Protein AF-A0A1B6CDA7-F1 (afdb_monomer)

Foldseek 3Di:
DVLCPDPQWDDWDDPDPPDIDTDGDDPDDDPPDPVVVVVVVLVVQVVLVVCCVVVPVCVLAVPKDFPDDDSNDTDIDGDDPDVLVVCVVVVVQADLCLADPPDPSHDRPCPPPPSHHYDPVNPWDWPDKFDDDVQFIWTQTPVRDIDTTDPPDDPVCCVPPNDNVNRD

pLDDT: mean 92.3, std 3.85, range [68.0, 97.12]

InterPro domains:
  IPR023211 DNA polymerase, palm domain superfamily [G3DSA:3.90.1600.10] (4-165)
  IPR043502 DNA/RNA polymerase superfamily [SSF56672] (16-164)

Organism: NCBI:txid38151

Structure (mmCIF, N/CA/C/O backbone):
data_AF-A0A1B6CDA7-F1
#
_entry.id   AF-A0A1B6CDA7-F1
#
loop_
_atom_site.group_PDB
_atom_site.id
_atom_site.type_symbol
_atom_site.label_atom_id
_atom_site.label_alt_id
_atom_site.label_comp_id
_atom_site.label_asym_id
_atom_site.label_entity_id
_atom_site.label_seq_id
_atom_site.pdbx_PDB_ins_code
_atom_site.Cartn_x
_atom_site.Cartn_y
_atom_site.Cartn_z
_atom_site.occupancy
_atom_site.B_iso_or_equiv
_atom_site.auth_seq_id
_atom_site.auth_comp_id
_atom_site.auth_asym_id
_atom_site.auth_atom_id
_atom_site.pdbx_PDB_model_num
ATOM 1 N N . LEU A 1 1 ? 29.237 6.395 -37.709 1.00 68.00 1 LEU A N 1
ATOM 2 C CA . LEU A 1 1 ? 28.350 5.765 -36.695 1.00 68.00 1 LEU A CA 1
ATOM 3 C C . LEU A 1 1 ? 29.000 4.498 -36.120 1.00 68.00 1 LEU A C 1
ATOM 5 O O . LEU A 1 1 ? 28.801 3.415 -36.647 1.00 68.00 1 LEU A O 1
ATOM 9 N N . LYS A 1 2 ? 29.792 4.617 -35.042 1.00 79.44 2 LYS A N 1
ATOM 10 C CA . LYS A 1 2 ? 30.571 3.495 -34.460 1.00 79.44 2 LYS A CA 1
ATOM 11 C C . LYS A 1 2 ? 29.703 2.348 -33.914 1.00 79.44 2 LYS A C 1
ATOM 13 O O . LYS A 1 2 ? 30.143 1.208 -33.894 1.00 79.44 2 LYS A O 1
ATOM 18 N N . LEU A 1 3 ? 28.479 2.650 -33.470 1.00 84.56 3 LEU A N 1
ATOM 19 C CA . LEU A 1 3 ? 27.566 1.669 -32.869 1.00 84.56 3 LEU A CA 1
ATOM 20 C C . LEU A 1 3 ? 26.780 0.842 -33.897 1.00 84.56 3 LEU A C 1
ATOM 22 O O . LEU A 1 3 ? 26.412 -0.281 -33.587 1.00 84.56 3 LEU A O 1
ATOM 26 N N . VAL A 1 4 ? 26.563 1.367 -35.109 1.00 85.44 4 VAL A N 1
ATOM 27 C CA . VAL A 1 4 ? 25.858 0.650 -36.193 1.00 85.44 4 VAL A CA 1
ATOM 28 C C . VAL A 1 4 ? 26.738 -0.440 -36.805 1.00 85.44 4 VAL A C 1
ATOM 30 O O . VAL A 1 4 ? 26.236 -1.455 -37.262 1.00 85.44 4 VAL A O 1
ATOM 33 N N . ASN A 1 5 ? 28.058 -0.265 -36.747 1.00 87.31 5 ASN A N 1
ATOM 34 C CA . ASN A 1 5 ? 29.019 -1.236 -37.271 1.00 87.31 5 ASN A CA 1
ATOM 35 C C . ASN A 1 5 ? 29.298 -2.402 -36.307 1.00 87.31 5 ASN A C 1
ATOM 37 O O . ASN A 1 5 ? 30.148 -3.240 -36.598 1.00 87.31 5 ASN A O 1
ATOM 41 N N . LYS A 1 6 ? 28.652 -2.449 -35.135 1.00 89.38 6 LYS A N 1
ATOM 42 C CA . LYS A 1 6 ? 28.827 -3.569 -34.207 1.00 89.38 6 LYS A CA 1
ATOM 43 C C . LYS A 1 6 ? 28.006 -4.771 -34.669 1.00 89.38 6 LYS A C 1
ATOM 45 O O . LYS A 1 6 ? 26.868 -4.614 -35.092 1.00 89.38 6 LYS A O 1
ATOM 50 N N . CYS A 1 7 ? 28.555 -5.974 -34.508 1.00 88.69 7 CYS A N 1
ATOM 51 C CA . CYS A 1 7 ? 27.887 -7.222 -34.897 1.00 88.69 7 CYS A CA 1
ATOM 52 C C . CYS A 1 7 ? 26.577 -7.460 -34.122 1.00 88.69 7 CYS A C 1
ATOM 54 O O . CYS A 1 7 ? 25.652 -8.088 -34.622 1.00 88.69 7 CYS A O 1
ATOM 56 N N . ASN A 1 8 ? 26.464 -6.891 -32.920 1.00 93.00 8 ASN A N 1
ATOM 57 C CA . ASN A 1 8 ? 25.260 -6.961 -32.107 1.00 93.00 8 ASN A CA 1
ATOM 58 C C . ASN A 1 8 ? 24.227 -5.862 -32.407 1.00 93.00 8 ASN A C 1
ATOM 60 O O . ASN A 1 8 ? 23.239 -5.764 -31.675 1.00 93.00 8 ASN A O 1
ATOM 64 N N . PHE A 1 9 ? 24.428 -5.036 -33.437 1.00 93.12 9 PHE A N 1
ATOM 65 C CA . PHE A 1 9 ? 23.452 -4.035 -33.857 1.00 93.12 9 PHE A CA 1
ATOM 66 C C . PHE A 1 9 ? 22.150 -4.694 -34.316 1.00 93.12 9 PHE A C 1
ATOM 68 O O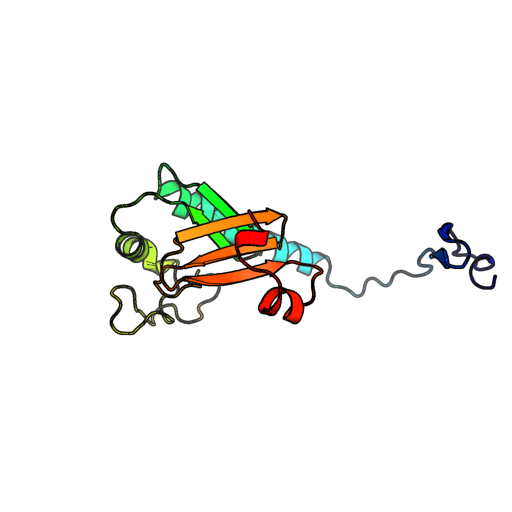 . PHE A 1 9 ? 22.158 -5.594 -35.150 1.00 93.12 9 PHE A O 1
ATOM 75 N N . LYS A 1 10 ? 21.024 -4.232 -33.763 1.00 92.19 10 LYS A N 1
ATOM 76 C CA . LYS A 1 10 ? 19.687 -4.702 -34.136 1.00 92.19 10 LYS A CA 1
ATOM 77 C C . LYS A 1 10 ? 18.937 -3.669 -34.955 1.00 92.19 10 LYS A C 1
ATOM 79 O O . LYS A 1 10 ? 18.462 -3.970 -36.042 1.00 92.19 10 LYS A O 1
ATOM 84 N N . ASN A 1 11 ? 18.796 -2.463 -34.413 1.00 92.38 11 ASN A N 1
ATOM 85 C CA . ASN A 1 11 ? 17.981 -1.430 -35.035 1.00 92.38 11 ASN A CA 1
ATOM 86 C C . ASN A 1 11 ? 18.415 -0.025 -34.599 1.00 92.38 11 ASN A C 1
ATOM 88 O O . ASN A 1 11 ? 19.124 0.149 -33.606 1.00 92.38 11 ASN A O 1
ATOM 92 N N . ARG A 1 12 ? 17.966 0.996 -35.331 1.00 91.69 12 ARG A N 1
ATOM 93 C CA . ARG A 1 12 ? 18.028 2.398 -34.912 1.00 91.69 12 ARG A CA 1
ATOM 94 C C . ARG A 1 12 ? 16.639 3.024 -34.969 1.00 91.69 12 ARG A C 1
ATOM 96 O O . ARG A 1 12 ? 15.904 2.816 -35.927 1.00 91.69 12 ARG A O 1
ATOM 103 N N . ILE A 1 13 ? 16.317 3.830 -33.968 1.00 93.31 13 ILE A N 1
ATOM 104 C CA . ILE A 1 13 ? 15.072 4.593 -33.887 1.00 93.31 13 ILE A CA 1
ATOM 105 C C . ILE A 1 13 ? 15.456 6.069 -33.880 1.00 93.31 13 ILE A C 1
ATOM 107 O O . ILE A 1 13 ? 16.179 6.520 -32.991 1.00 93.31 13 ILE A O 1
ATOM 111 N N . ILE A 1 14 ? 15.010 6.815 -34.887 1.00 92.44 14 ILE A N 1
ATOM 112 C CA . ILE A 1 14 ? 15.243 8.261 -34.973 1.00 92.44 14 ILE A CA 1
ATOM 113 C C . ILE A 1 14 ? 14.171 8.940 -34.121 1.00 92.44 14 ILE A C 1
ATOM 115 O O . ILE A 1 14 ? 12.985 8.758 -34.385 1.00 92.44 14 ILE A O 1
ATOM 119 N N . ILE A 1 15 ? 14.587 9.671 -33.087 1.00 94.25 15 ILE A N 1
ATOM 120 C CA . ILE A 1 15 ? 13.675 10.370 -32.171 1.00 94.25 15 ILE A CA 1
ATOM 121 C C . ILE A 1 15 ? 13.477 11.809 -32.654 1.00 94.25 15 ILE A C 1
ATOM 123 O O . ILE A 1 15 ? 12.346 12.274 -32.749 1.00 94.25 15 ILE A O 1
ATOM 127 N N . ASP A 1 16 ? 14.565 12.492 -33.017 1.00 94.25 16 ASP A N 1
ATOM 128 C CA . ASP A 1 16 ? 14.530 13.806 -33.659 1.00 94.25 16 ASP A CA 1
ATOM 129 C C . ASP A 1 16 ? 15.740 13.998 -34.602 1.00 94.25 16 ASP A C 1
ATOM 131 O O . ASP A 1 16 ? 16.500 13.063 -34.861 1.00 94.25 16 ASP A O 1
ATOM 135 N N . LYS A 1 17 ? 15.918 15.212 -35.147 1.00 90.94 17 LYS A N 1
ATOM 136 C CA . LYS A 1 17 ? 17.013 15.538 -36.084 1.00 90.94 17 LYS A CA 1
ATOM 137 C C . LYS A 1 17 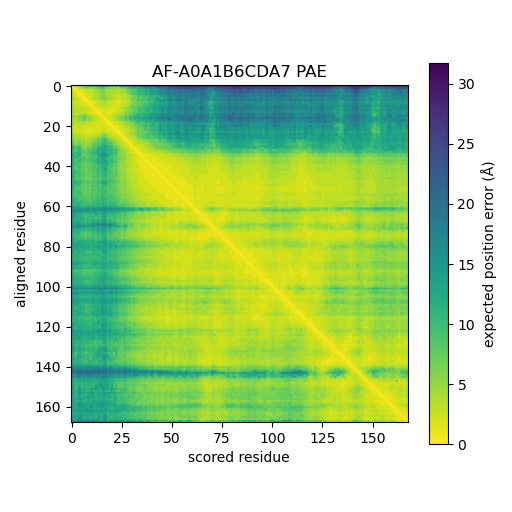? 18.417 15.331 -35.495 1.00 90.94 17 LYS A C 1
ATOM 139 O O . LYS A 1 17 ? 19.348 15.068 -36.249 1.00 90.94 17 LYS A O 1
ATOM 144 N N . ASN A 1 18 ? 18.561 15.448 -34.179 1.00 93.06 18 ASN A N 1
ATOM 145 C CA . ASN A 1 18 ? 19.823 15.399 -33.444 1.00 93.06 18 ASN A CA 1
ATOM 146 C C . ASN A 1 18 ? 19.916 14.198 -32.481 1.00 93.06 18 ASN A C 1
ATOM 148 O O . ASN A 1 18 ? 20.953 14.007 -31.846 1.00 93.06 18 ASN A O 1
ATOM 152 N N . LEU A 1 19 ? 18.867 13.377 -32.374 1.00 92.56 19 LEU A N 1
ATOM 153 C CA . LEU A 1 19 ? 18.763 12.283 -31.417 1.00 92.56 19 LEU A CA 1
ATOM 154 C C . LEU A 1 19 ? 18.323 10.984 -32.094 1.00 92.56 19 LEU A C 1
ATOM 156 O O . LEU A 1 19 ? 17.217 10.853 -32.621 1.00 92.56 19 LEU A O 1
ATOM 160 N N . ILE A 1 20 ? 19.191 9.978 -32.007 1.00 90.94 20 ILE A N 1
ATOM 161 C CA . ILE A 1 20 ? 18.951 8.634 -32.530 1.00 90.94 20 ILE A CA 1
ATOM 162 C C . ILE A 1 20 ? 19.229 7.628 -31.414 1.00 90.94 20 ILE A C 1
ATOM 164 O O . ILE A 1 20 ? 20.315 7.614 -30.835 1.00 90.94 20 ILE A O 1
ATOM 168 N N . SER A 1 21 ? 18.257 6.765 -31.135 1.00 92.50 21 SER A N 1
ATOM 169 C CA . SER A 1 21 ? 18.421 5.603 -30.265 1.00 92.50 21 SER A CA 1
ATOM 170 C C . SER A 1 21 ? 18.937 4.415 -31.075 1.00 92.50 21 SER A C 1
ATOM 172 O O . SER A 1 21 ? 18.489 4.174 -32.197 1.00 92.50 21 SER A O 1
ATOM 174 N N . VAL A 1 22 ? 19.888 3.666 -30.521 1.00 93.44 22 VAL A N 1
ATOM 175 C CA . VAL A 1 22 ? 20.477 2.481 -31.156 1.00 93.44 22 VAL A CA 1
ATOM 176 C C . VAL A 1 22 ? 20.209 1.268 -30.276 1.00 93.44 22 VAL A C 1
ATOM 178 O O . VAL A 1 22 ? 20.646 1.220 -29.127 1.00 93.44 22 VAL A O 1
ATOM 181 N N . GLU A 1 23 ? 19.515 0.278 -30.827 1.00 93.31 23 GLU A N 1
ATOM 182 C CA . GLU A 1 23 ? 19.251 -0.994 -30.168 1.00 93.31 23 GLU A CA 1
ATOM 183 C C . GLU A 1 23 ? 20.386 -1.979 -30.467 1.00 93.31 23 GLU A C 1
ATOM 185 O O . GLU A 1 23 ? 20.676 -2.295 -31.625 1.00 93.31 23 GLU A O 1
ATOM 190 N N . LEU A 1 24 ? 21.018 -2.486 -29.407 1.00 93.56 24 LEU A N 1
ATOM 191 C CA . LEU A 1 24 ? 22.055 -3.512 -29.470 1.00 93.56 24 LEU A CA 1
ATOM 192 C C . LEU A 1 24 ? 21.593 -4.767 -28.718 1.00 93.56 24 LEU A C 1
ATOM 194 O O . LEU A 1 24 ? 21.011 -4.685 -27.636 1.00 93.56 24 LEU A O 1
ATOM 198 N N . SER A 1 25 ? 21.893 -5.942 -29.263 1.00 91.56 25 SER A N 1
ATOM 199 C CA . SER A 1 25 ? 21.695 -7.224 -28.589 1.00 91.56 25 SER A CA 1
ATOM 200 C C . SER A 1 25 ? 22.794 -7.492 -27.555 1.00 91.56 25 SER A C 1
ATOM 202 O O . SER A 1 25 ? 23.934 -7.040 -27.683 1.00 91.56 25 SER A O 1
ATOM 204 N N . LYS A 1 26 ? 22.458 -8.223 -26.488 1.00 89.06 26 LYS A N 1
ATOM 205 C CA . LYS A 1 26 ? 23.467 -8.694 -25.534 1.00 89.06 26 LYS A CA 1
ATOM 206 C C . LYS A 1 26 ? 24.209 -9.877 -26.144 1.00 89.06 26 LYS A C 1
ATOM 208 O O . LYS A 1 26 ? 23.600 -10.910 -26.383 1.00 89.06 26 LYS A O 1
ATOM 213 N N . GLU A 1 27 ? 25.515 -9.733 -26.339 1.00 88.25 27 GLU A N 1
ATOM 214 C CA . GLU A 1 27 ? 26.371 -10.796 -26.892 1.00 88.25 27 GLU A CA 1
ATOM 215 C C . GLU A 1 27 ? 26.621 -11.931 -25.893 1.00 88.25 27 GLU A C 1
ATOM 217 O O . GLU A 1 27 ? 26.815 -13.079 -26.277 1.00 88.25 27 GLU A O 1
ATOM 222 N N . LYS A 1 28 ? 26.617 -11.617 -24.593 1.00 89.12 28 LYS A N 1
ATOM 223 C CA . LYS A 1 28 ? 26.803 -12.584 -23.509 1.00 89.12 28 LYS A CA 1
ATOM 224 C C . LYS A 1 28 ? 25.772 -12.328 -22.420 1.00 89.12 28 LYS A C 1
ATOM 226 O O . LYS A 1 28 ? 25.585 -11.191 -21.981 1.00 89.12 28 LYS A O 1
ATOM 231 N N . VAL A 1 29 ? 25.120 -13.391 -21.966 1.00 86.75 29 VAL A N 1
ATOM 232 C CA . VAL A 1 29 ? 24.217 -13.369 -20.813 1.00 86.75 29 VAL A CA 1
ATOM 233 C C . VAL A 1 29 ? 24.835 -14.244 -19.736 1.00 86.75 29 VAL A C 1
ATOM 235 O O . VAL A 1 29 ? 25.038 -15.435 -19.939 1.00 86.75 29 VAL A O 1
ATOM 238 N N . VAL A 1 30 ? 25.160 -13.640 -18.596 1.00 90.12 30 VAL A N 1
ATOM 239 C CA . VAL A 1 30 ? 25.699 -14.359 -17.440 1.00 90.12 30 VAL A CA 1
ATOM 240 C C . VAL A 1 30 ? 24.547 -14.658 -16.485 1.00 90.12 30 VAL A C 1
ATOM 242 O O . VAL A 1 30 ? 23.883 -13.739 -16.003 1.00 90.12 30 VAL A O 1
ATOM 245 N N . PHE A 1 31 ? 24.310 -15.939 -16.208 1.00 85.62 31 PHE A N 1
ATOM 246 C CA . PHE A 1 31 ? 23.283 -16.407 -15.273 1.00 85.62 31 PHE A CA 1
ATOM 247 C C . PHE A 1 31 ? 23.811 -16.416 -13.831 1.00 85.62 31 PHE A C 1
ATOM 249 O O . PHE A 1 31 ? 23.914 -17.453 -13.192 1.00 85.62 31 PHE A O 1
ATOM 256 N N . ASN A 1 32 ? 24.166 -15.240 -13.314 1.00 91.94 32 ASN A N 1
ATOM 257 C CA . ASN A 1 32 ? 24.671 -15.052 -11.946 1.00 91.94 32 ASN A CA 1
ATOM 258 C C . ASN A 1 32 ? 23.648 -14.390 -11.010 1.00 91.94 32 ASN A C 1
ATOM 260 O O . ASN A 1 32 ? 24.011 -13.844 -9.970 1.00 91.94 32 ASN A O 1
ATOM 264 N N . LYS A 1 33 ? 22.369 -14.388 -11.399 1.00 91.25 33 LYS A N 1
ATOM 265 C CA . LYS A 1 33 ? 21.281 -13.800 -10.615 1.00 91.25 33 LYS A CA 1
ATOM 266 C C . LYS A 1 33 ? 20.352 -14.901 -10.111 1.00 91.25 33 LYS A C 1
ATOM 268 O O . LYS A 1 33 ? 20.006 -15.784 -10.897 1.00 91.25 33 LYS A O 1
ATOM 273 N N . PRO A 1 34 ? 19.885 -14.837 -8.854 1.00 93.62 34 PRO A N 1
ATOM 274 C CA . PRO A 1 34 ? 18.993 -15.841 -8.282 1.00 93.62 34 PRO A CA 1
ATOM 275 C C . PRO A 1 34 ? 17.542 -15.623 -8.754 1.00 93.62 34 PRO A C 1
ATOM 277 O O . PRO A 1 34 ? 16.659 -15.297 -7.966 1.00 93.62 34 PRO A O 1
ATOM 280 N N . ILE A 1 35 ? 17.293 -15.767 -10.060 1.00 93.88 35 ILE A N 1
ATOM 281 C CA . ILE A 1 35 ? 15.996 -15.461 -10.693 1.00 93.88 35 ILE A CA 1
ATOM 282 C C . ILE A 1 35 ? 14.868 -16.293 -10.072 1.00 93.88 35 ILE A C 1
ATOM 284 O O . ILE A 1 35 ? 13.832 -15.741 -9.716 1.00 93.88 35 ILE A O 1
ATOM 288 N N . TYR A 1 36 ? 15.094 -17.595 -9.880 1.00 94.19 36 TYR A N 1
ATOM 289 C CA . TYR A 1 36 ? 14.106 -18.501 -9.291 1.00 94.19 36 TYR A CA 1
ATOM 290 C C . TYR A 1 36 ? 13.759 -18.135 -7.849 1.00 94.19 36 TYR A C 1
ATOM 292 O O . TYR A 1 36 ? 12.593 -18.144 -7.479 1.00 94.19 36 TYR A O 1
ATOM 300 N N . VAL A 1 37 ? 14.754 -17.734 -7.054 1.00 96.62 37 VAL A N 1
ATOM 301 C CA . VAL A 1 37 ? 14.518 -17.275 -5.679 1.00 96.62 37 VAL A CA 1
ATOM 302 C C . VAL A 1 37 ? 13.668 -16.006 -5.690 1.00 96.62 37 VAL A C 1
ATOM 304 O O . VAL A 1 37 ? 12.692 -15.920 -4.953 1.00 96.62 37 VAL A O 1
ATOM 307 N N . GLY A 1 38 ? 13.990 -15.043 -6.562 1.00 95.94 38 GLY A N 1
ATOM 308 C CA . GLY A 1 38 ? 13.206 -13.815 -6.704 1.00 95.94 38 GLY A CA 1
ATOM 309 C C . GLY A 1 38 ? 11.756 -14.075 -7.121 1.00 95.94 38 GLY A C 1
ATOM 310 O O . GLY A 1 38 ? 10.846 -13.440 -6.591 1.00 95.94 38 GLY A O 1
ATOM 311 N N . PHE A 1 39 ? 11.537 -15.034 -8.023 1.00 95.81 39 PHE A N 1
ATOM 312 C CA . PHE A 1 39 ? 10.202 -15.478 -8.421 1.00 95.81 39 PHE A CA 1
ATOM 313 C C . PHE A 1 39 ? 9.428 -16.083 -7.242 1.00 95.81 39 PHE A C 1
ATOM 315 O O . PHE A 1 39 ? 8.332 -15.618 -6.937 1.00 95.81 39 PHE A O 1
ATOM 322 N N . SER A 1 40 ? 10.023 -17.041 -6.524 1.00 97.12 40 SER A N 1
ATOM 323 C CA . SER A 1 40 ? 9.373 -17.686 -5.378 1.00 97.12 40 SER A CA 1
ATOM 324 C C . SER A 1 40 ? 9.022 -16.690 -4.271 1.00 97.12 40 SER A C 1
ATOM 326 O O . SER A 1 40 ? 7.930 -16.751 -3.715 1.00 97.12 40 SER A O 1
ATOM 328 N N . VAL A 1 41 ? 9.915 -15.741 -3.966 1.00 96.19 41 VAL A N 1
ATOM 329 C CA . VAL A 1 41 ? 9.648 -14.688 -2.970 1.00 96.19 41 VAL A CA 1
ATOM 330 C C . VAL A 1 41 ? 8.462 -13.825 -3.398 1.00 96.19 41 VAL A C 1
ATOM 332 O O . VAL A 1 41 ? 7.574 -13.573 -2.589 1.00 96.19 41 VAL A O 1
ATOM 335 N N . LEU A 1 42 ? 8.413 -13.408 -4.667 1.00 95.50 42 LEU A N 1
ATOM 336 C CA . LEU A 1 42 ? 7.313 -12.596 -5.189 1.00 95.50 42 LEU A CA 1
ATOM 337 C C . LEU A 1 42 ? 5.965 -13.324 -5.090 1.00 95.50 42 LEU A C 1
ATOM 339 O O . LEU A 1 42 ? 4.971 -12.715 -4.689 1.00 95.50 42 LEU A O 1
ATOM 343 N N . ASP A 1 43 ? 5.924 -14.607 -5.442 1.00 96.75 43 ASP A N 1
ATOM 344 C CA . ASP A 1 43 ? 4.695 -15.400 -5.382 1.00 96.75 43 ASP A CA 1
ATOM 345 C C . ASP A 1 43 ? 4.234 -15.643 -3.941 1.00 96.75 43 ASP A C 1
ATOM 347 O O . ASP A 1 43 ? 3.040 -15.520 -3.650 1.00 96.75 43 ASP A O 1
ATOM 351 N N . LEU A 1 44 ? 5.161 -15.876 -3.008 1.00 96.19 44 LEU A N 1
ATOM 352 C CA . LEU A 1 44 ? 4.845 -15.953 -1.578 1.00 96.19 44 LEU A CA 1
ATOM 353 C C . LEU A 1 44 ? 4.287 -14.624 -1.051 1.00 96.19 44 LEU A C 1
ATOM 355 O O . LEU A 1 44 ? 3.275 -14.621 -0.347 1.00 96.19 44 LEU A O 1
ATOM 359 N N . SER A 1 45 ? 4.889 -13.489 -1.425 1.00 95.25 45 SER A N 1
ATOM 360 C CA . SER A 1 45 ? 4.396 -12.163 -1.034 1.00 95.25 45 SER A CA 1
ATOM 361 C C . SER A 1 45 ? 2.978 -11.901 -1.549 1.00 95.25 45 SER A C 1
ATOM 363 O O . SER A 1 45 ? 2.122 -11.474 -0.777 1.00 95.25 45 SER A O 1
ATOM 365 N N . LYS A 1 46 ? 2.685 -12.216 -2.819 1.00 95.50 46 LYS A N 1
ATOM 366 C CA . LYS A 1 46 ? 1.324 -12.089 -3.375 1.00 95.50 46 LYS A CA 1
ATOM 367 C C . LYS A 1 46 ? 0.332 -12.998 -2.664 1.00 95.50 46 LYS A C 1
ATOM 369 O O . LYS A 1 46 ? -0.756 -12.553 -2.316 1.00 95.50 46 LYS A O 1
ATOM 374 N N . THR A 1 47 ? 0.718 -14.250 -2.423 1.00 96.50 47 THR A N 1
ATOM 375 C CA . THR A 1 47 ? -0.126 -15.226 -1.725 1.00 96.50 47 THR A CA 1
ATOM 376 C C . THR A 1 47 ? -0.510 -14.710 -0.343 1.00 96.50 47 THR A C 1
ATOM 378 O O . THR A 1 47 ? -1.679 -14.770 0.018 1.00 96.50 47 THR A O 1
ATOM 381 N N . LYS A 1 48 ? 0.434 -14.111 0.395 1.00 95.56 48 LYS A N 1
ATOM 382 C CA . LYS A 1 48 ? 0.157 -13.510 1.707 1.00 95.56 48 LYS A CA 1
ATOM 383 C C . LYS A 1 48 ? -0.846 -12.353 1.632 1.00 95.56 48 LYS A C 1
ATOM 385 O O . LYS A 1 48 ? -1.736 -12.265 2.474 1.00 95.56 48 LYS A O 1
ATOM 390 N N . MET A 1 49 ? -0.721 -11.490 0.624 1.00 96.69 49 MET A N 1
ATOM 391 C CA . MET A 1 49 ? -1.653 -10.379 0.396 1.00 96.69 49 MET A CA 1
ATOM 392 C C . MET A 1 49 ? -3.056 -10.877 0.028 1.00 96.69 49 MET A C 1
ATOM 394 O O . MET A 1 49 ? -4.051 -10.375 0.550 1.00 96.69 49 MET A O 1
ATOM 398 N N . TYR A 1 50 ? -3.144 -11.885 -0.844 1.00 95.88 50 TYR A N 1
ATOM 399 C CA . TYR A 1 50 ? -4.415 -12.483 -1.252 1.00 95.88 50 TYR A CA 1
ATOM 400 C C . TYR A 1 50 ? -5.093 -13.242 -0.120 1.00 95.88 50 TYR A C 1
ATOM 402 O O . TYR A 1 50 ? -6.300 -13.101 0.048 1.00 95.88 50 TYR A O 1
ATOM 410 N N . ASP A 1 51 ? -4.337 -13.994 0.674 1.00 96.69 51 ASP A N 1
ATOM 411 C CA . ASP A 1 51 ? -4.851 -14.676 1.857 1.00 96.69 51 ASP A CA 1
ATOM 412 C C . ASP A 1 51 ? -5.505 -13.674 2.818 1.00 96.69 51 ASP A C 1
ATOM 414 O O . ASP A 1 51 ? -6.669 -13.829 3.184 1.00 96.69 51 ASP A O 1
ATOM 418 N N . PHE A 1 52 ? -4.822 -12.566 3.115 1.00 96.50 52 PHE A N 1
ATOM 419 C CA . PHE A 1 52 ? -5.391 -11.518 3.958 1.00 96.50 52 PHE A CA 1
ATOM 420 C C . PHE A 1 52 ? -6.660 -10.893 3.370 1.00 96.50 52 PHE A C 1
ATOM 422 O O . PHE A 1 52 ? -7.666 -10.729 4.066 1.00 96.50 52 PHE A O 1
ATOM 429 N N . HIS A 1 53 ? -6.656 -10.588 2.074 1.00 96.31 53 HIS A N 1
ATOM 430 C CA . HIS A 1 53 ? -7.830 -10.023 1.422 1.00 96.31 53 HIS A CA 1
ATOM 431 C C . HIS A 1 53 ? -9.022 -10.993 1.427 1.00 96.31 53 HIS A C 1
ATOM 433 O O . HIS A 1 53 ? -10.098 -10.650 1.915 1.00 96.31 53 HIS A O 1
ATOM 439 N N . TYR A 1 54 ? -8.848 -12.200 0.889 1.00 96.00 54 TYR A N 1
ATOM 440 C CA . TYR A 1 54 ? -9.950 -13.126 0.631 1.00 96.00 54 TYR A CA 1
ATOM 441 C C . TYR A 1 54 ? -10.388 -13.903 1.872 1.00 96.00 54 TYR A C 1
ATOM 443 O O . TYR A 1 54 ? -11.586 -14.121 2.055 1.00 96.00 54 TYR A O 1
ATOM 451 N N . ASN A 1 55 ? -9.453 -14.316 2.731 1.00 96.44 55 ASN A N 1
ATOM 452 C CA . ASN A 1 55 ? -9.774 -15.168 3.874 1.00 96.44 55 ASN A CA 1
ATOM 453 C C . ASN A 1 55 ? -10.099 -14.401 5.152 1.00 96.44 55 ASN A C 1
ATOM 455 O O . ASN A 1 55 ? -10.764 -14.984 6.006 1.00 96.44 55 ASN A O 1
ATOM 459 N N . ILE A 1 56 ? -9.686 -13.136 5.268 1.00 95.50 56 ILE A N 1
ATOM 460 C CA . ILE A 1 56 ? -9.905 -12.319 6.469 1.00 95.50 56 ILE A CA 1
ATOM 461 C C . ILE A 1 56 ? -10.851 -11.161 6.137 1.00 95.50 56 ILE A C 1
ATOM 463 O O . ILE A 1 56 ? -12.017 -11.175 6.537 1.00 95.50 56 ILE A O 1
ATOM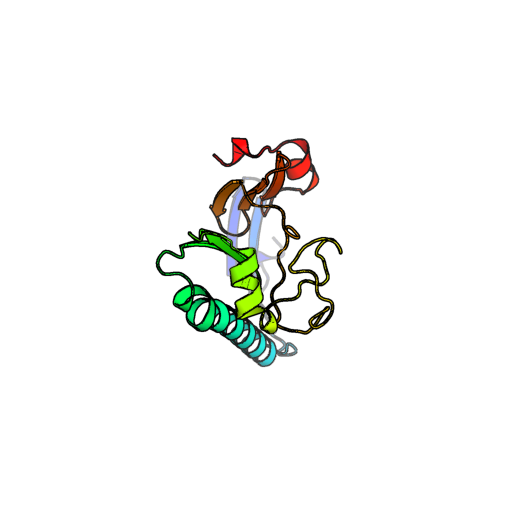 467 N N . MET A 1 57 ? -10.404 -10.196 5.327 1.00 96.12 57 MET A N 1
ATOM 468 C CA . MET A 1 57 ? -11.154 -8.952 5.097 1.00 96.12 57 MET A CA 1
ATOM 469 C C . MET A 1 57 ? -12.488 -9.180 4.368 1.00 96.12 57 MET A C 1
ATOM 471 O O . MET A 1 57 ? -13.526 -8.678 4.800 1.00 96.12 57 MET A O 1
ATOM 475 N N . ARG A 1 58 ? -12.498 -9.970 3.285 1.00 94.81 58 ARG A N 1
ATOM 476 C CA . ARG A 1 58 ? -13.719 -10.272 2.510 1.00 94.81 58 ARG A CA 1
ATOM 477 C C . ARG A 1 58 ? -14.747 -11.099 3.278 1.00 94.81 58 ARG A C 1
ATOM 479 O O . ARG A 1 58 ? -15.924 -11.007 2.954 1.00 94.81 58 ARG A O 1
ATOM 486 N N . LYS A 1 59 ? -14.327 -11.897 4.265 1.00 94.62 59 LYS A N 1
ATOM 487 C CA . LYS A 1 59 ? -15.257 -12.654 5.122 1.00 94.62 59 LYS A CA 1
ATOM 488 C C . LYS A 1 59 ? -15.877 -11.778 6.207 1.00 94.62 59 LYS A C 1
ATOM 490 O O . LYS A 1 59 ? -17.030 -11.992 6.560 1.00 94.62 59 LYS A O 1
ATOM 495 N N . LYS A 1 60 ? -15.121 -10.803 6.722 1.00 94.81 60 LYS A N 1
ATOM 496 C CA . LYS A 1 60 ? -15.574 -9.889 7.777 1.00 94.81 60 LYS A CA 1
ATOM 497 C C . LYS A 1 60 ? -16.588 -8.858 7.270 1.00 94.81 60 LYS A C 1
ATOM 499 O O . LYS A 1 60 ? -17.561 -8.583 7.961 1.00 94.81 60 LYS A O 1
ATOM 504 N N . TYR A 1 61 ? -16.380 -8.307 6.074 1.00 95.12 61 TYR A N 1
ATOM 505 C CA . TYR A 1 61 ? -17.189 -7.201 5.551 1.00 95.12 61 TYR A CA 1
ATOM 506 C C . TYR A 1 61 ? -17.965 -7.602 4.291 1.00 95.12 61 TYR A C 1
ATOM 508 O O . TYR A 1 61 ? -17.371 -7.914 3.258 1.00 95.12 61 TYR A O 1
ATOM 516 N N . VAL A 1 62 ? -19.298 -7.499 4.341 1.00 89.12 62 VAL A N 1
ATOM 517 C CA . VAL A 1 62 ? -20.193 -7.831 3.212 1.00 89.12 62 VAL A CA 1
ATOM 518 C C . VAL A 1 62 ? -19.951 -6.908 2.009 1.00 89.12 62 VAL A C 1
ATOM 520 O O . VAL A 1 62 ? -19.812 -7.370 0.877 1.00 89.12 62 VAL A O 1
ATOM 523 N N . ASN A 1 63 ? -19.829 -5.601 2.258 1.00 90.94 63 ASN A N 1
ATOM 524 C CA . ASN A 1 63 ? -19.700 -4.565 1.228 1.00 90.94 63 ASN A CA 1
ATOM 525 C C . ASN A 1 63 ? -18.282 -3.973 1.144 1.00 90.94 63 ASN A C 1
ATOM 527 O O . ASN A 1 63 ? -18.114 -2.770 0.961 1.00 90.94 63 ASN A O 1
ATOM 531 N N . LEU A 1 64 ? -17.246 -4.809 1.273 1.00 95.44 64 LEU A N 1
ATOM 532 C CA . LEU A 1 64 ? -15.857 -4.355 1.153 1.00 95.44 64 LEU A CA 1
ATOM 533 C C . LEU A 1 64 ? -15.502 -3.977 -0.286 1.00 95.44 64 LEU A C 1
ATOM 535 O O . LEU A 1 64 ? -15.624 -4.811 -1.191 1.00 95.44 64 LEU A O 1
ATOM 539 N N . ARG A 1 65 ? -14.950 -2.780 -0.485 1.00 94.50 65 ARG A N 1
ATOM 540 C CA . ARG A 1 65 ? -14.357 -2.353 -1.759 1.00 94.50 65 ARG A CA 1
ATOM 541 C C . ARG A 1 65 ? -12.868 -2.079 -1.587 1.00 94.50 65 ARG A C 1
ATOM 543 O O . ARG A 1 65 ? -12.458 -1.430 -0.630 1.00 94.50 65 ARG A O 1
ATOM 550 N N . ILE A 1 66 ? -12.057 -2.565 -2.526 1.00 94.06 66 ILE A N 1
ATOM 551 C CA . ILE A 1 66 ? -10.654 -2.153 -2.641 1.00 94.06 66 ILE A CA 1
ATOM 552 C C . ILE A 1 66 ? -10.638 -0.854 -3.443 1.00 94.06 66 ILE A C 1
ATOM 554 O O . ILE A 1 66 ? -10.989 -0.864 -4.620 1.00 94.06 66 ILE A O 1
ATOM 558 N N . MET A 1 67 ? -10.225 0.242 -2.816 1.00 93.50 67 MET A N 1
ATOM 559 C CA . MET A 1 67 ? -10.020 1.522 -3.499 1.00 93.50 67 MET A CA 1
ATOM 560 C C . MET A 1 67 ? -8.671 1.543 -4.217 1.00 93.50 67 MET A C 1
ATOM 562 O O . MET A 1 67 ? -8.552 2.081 -5.315 1.00 93.50 67 MET A O 1
ATOM 566 N N . TYR A 1 68 ? -7.654 0.930 -3.607 1.00 94.19 68 TYR A N 1
ATOM 567 C CA . TYR A 1 68 ? -6.310 0.848 -4.166 1.00 94.19 68 TYR A CA 1
ATOM 568 C C . TYR A 1 68 ? -5.503 -0.292 -3.531 1.00 94.19 68 TYR A C 1
ATOM 570 O O . TYR A 1 68 ? -5.775 -0.717 -2.408 1.00 94.19 68 TYR A O 1
ATOM 578 N N . MET A 1 69 ? -4.491 -0.773 -4.251 1.00 93.12 69 MET A N 1
ATOM 579 C CA . MET A 1 69 ? -3.527 -1.768 -3.782 1.00 93.12 69 MET A CA 1
ATOM 580 C C . MET A 1 69 ? -2.157 -1.489 -4.412 1.00 93.12 69 MET A C 1
ATOM 582 O O . MET A 1 69 ? -2.060 -1.276 -5.623 1.00 93.12 69 MET A O 1
ATOM 586 N N . ASP A 1 70 ? -1.092 -1.542 -3.614 1.00 89.38 70 ASP A N 1
ATOM 587 C CA . ASP A 1 70 ? 0.293 -1.537 -4.103 1.00 89.38 70 ASP A CA 1
ATOM 588 C C . ASP A 1 70 ? 1.147 -2.464 -3.247 1.00 89.38 70 ASP A C 1
ATOM 590 O O . ASP A 1 70 ? 1.235 -2.246 -2.049 1.00 89.38 70 ASP A O 1
ATOM 594 N N . THR A 1 71 ? 1.785 -3.450 -3.884 1.00 89.12 71 THR A N 1
ATOM 595 C CA . THR A 1 71 ? 2.767 -4.409 -3.341 1.00 89.12 71 THR A CA 1
ATOM 596 C C . THR A 1 71 ? 2.399 -5.059 -1.996 1.00 89.12 71 THR A C 1
ATOM 598 O O . THR A 1 71 ? 2.058 -6.238 -1.978 1.00 89.12 71 THR A O 1
ATOM 601 N N . ASP A 1 72 ? 2.483 -4.314 -0.899 1.00 91.75 72 ASP A N 1
ATOM 602 C CA . ASP A 1 72 ? 2.304 -4.698 0.502 1.00 91.75 72 ASP A CA 1
ATOM 603 C C . ASP A 1 72 ? 1.236 -3.860 1.244 1.00 91.75 72 ASP A C 1
ATOM 605 O O . ASP A 1 72 ? 1.105 -3.956 2.462 1.00 91.75 72 ASP A O 1
ATOM 609 N N . SER A 1 73 ? 0.434 -3.072 0.522 1.00 92.50 73 SER A N 1
ATOM 610 C CA . SER A 1 73 ? -0.582 -2.170 1.080 1.00 92.50 73 SER A CA 1
ATOM 611 C C . SER A 1 73 ? -1.941 -2.293 0.384 1.00 92.50 73 SER A C 1
ATOM 613 O O . SER A 1 73 ? -2.036 -2.608 -0.809 1.00 92.50 73 SER A O 1
ATOM 615 N N . PHE A 1 74 ? -3.000 -2.003 1.141 1.00 94.94 74 PHE A N 1
ATOM 616 C CA . PHE A 1 74 ? -4.374 -1.887 0.660 1.00 94.94 74 PHE A CA 1
ATOM 617 C C . PHE A 1 74 ? -4.995 -0.588 1.168 1.00 94.94 74 PHE A C 1
ATOM 619 O O . PHE A 1 74 ? -4.759 -0.194 2.307 1.00 94.94 74 PHE A O 1
ATOM 626 N N . ILE A 1 75 ? -5.856 0.016 0.354 1.00 94.31 75 ILE A N 1
ATOM 627 C CA . ILE A 1 75 ? -6.797 1.048 0.790 1.00 94.31 75 ILE A CA 1
ATOM 628 C C . ILE A 1 75 ? -8.192 0.463 0.609 1.00 94.31 75 ILE A C 1
ATOM 630 O O . ILE A 1 75 ? -8.611 0.164 -0.514 1.00 94.31 75 ILE A O 1
ATOM 634 N N . TYR A 1 76 ? -8.891 0.270 1.722 1.00 94.81 76 TYR A N 1
ATOM 635 C CA . TYR A 1 76 ? -10.230 -0.299 1.748 1.00 94.81 76 TYR A CA 1
ATOM 636 C C . TYR A 1 76 ? -11.274 0.777 2.005 1.00 94.81 76 TYR A C 1
ATOM 638 O O . TYR A 1 76 ? -11.082 1.657 2.836 1.00 94.81 76 TYR A O 1
ATOM 646 N N . LEU A 1 77 ? -12.412 0.636 1.336 1.00 94.38 77 LEU A N 1
ATOM 647 C CA . LEU A 1 77 ? -13.663 1.253 1.739 1.00 94.38 77 LEU A CA 1
ATOM 648 C C . LEU A 1 77 ? -14.542 0.146 2.326 1.00 94.38 77 LEU A C 1
ATOM 650 O O . LEU A 1 77 ? -14.971 -0.766 1.612 1.00 94.38 77 LEU A O 1
ATOM 654 N N . ALA A 1 78 ? -14.762 0.211 3.635 1.00 93.31 78 ALA A N 1
ATOM 655 C CA . ALA A 1 78 ? -15.584 -0.725 4.389 1.00 93.31 78 ALA A CA 1
ATOM 656 C C . ALA A 1 78 ? -16.692 0.041 5.119 1.00 93.31 78 ALA A C 1
ATOM 658 O O . ALA A 1 78 ? -16.468 1.144 5.609 1.00 93.31 78 ALA A O 1
ATOM 659 N N . THR A 1 79 ? -17.880 -0.554 5.198 1.00 93.50 79 THR A N 1
ATOM 660 C CA . THR A 1 79 ? -18.993 -0.027 5.995 1.00 93.50 79 THR A CA 1
ATOM 661 C C . THR A 1 79 ? -19.092 -0.842 7.277 1.00 93.50 79 THR A C 1
ATOM 663 O O . THR A 1 79 ? -19.307 -2.052 7.211 1.00 93.50 79 THR A O 1
ATOM 666 N N . THR A 1 80 ? -18.915 -0.188 8.421 1.00 92.62 80 THR A N 1
ATOM 667 C CA . THR A 1 80 ? -19.025 -0.775 9.764 1.00 92.62 80 THR A CA 1
ATOM 668 C C . THR A 1 80 ? -19.400 0.318 10.768 1.00 92.62 80 THR A C 1
ATOM 670 O O . THR A 1 80 ? -19.260 1.502 10.462 1.00 92.62 80 THR A O 1
ATOM 673 N N . GLU A 1 81 ? -19.895 -0.071 11.942 1.00 92.44 81 GLU A N 1
ATOM 674 C CA . GLU A 1 81 ? -20.179 0.856 13.044 1.00 92.44 81 GLU A CA 1
ATOM 675 C C . GLU A 1 81 ? -18.890 1.393 13.677 1.00 92.44 81 GLU A C 1
ATOM 677 O O . GLU A 1 81 ? -18.797 2.578 13.983 1.00 92.44 81 GLU A O 1
ATOM 682 N N . ASP A 1 82 ? -17.894 0.522 13.869 1.00 92.44 82 ASP A N 1
ATOM 683 C CA . ASP A 1 82 ? -16.623 0.857 14.509 1.00 92.44 82 ASP A CA 1
ATOM 684 C C . ASP A 1 82 ? -15.509 -0.060 13.986 1.00 92.44 82 ASP A C 1
ATOM 686 O O . ASP A 1 82 ? -15.405 -1.240 14.341 1.00 92.44 82 ASP A O 1
ATOM 690 N N . ILE A 1 83 ? -14.652 0.509 13.136 1.00 91.94 83 ILE A N 1
ATOM 691 C CA . ILE A 1 83 ? -13.549 -0.217 12.506 1.00 91.94 83 ILE A CA 1
ATOM 692 C C . ILE A 1 83 ? -12.523 -0.717 13.527 1.00 91.94 83 ILE A C 1
ATOM 694 O O . ILE A 1 83 ? -11.947 -1.788 13.345 1.00 91.94 83 ILE A O 1
ATOM 698 N N . TYR A 1 84 ? -12.316 0.008 14.626 1.00 92.81 84 TYR A N 1
ATOM 699 C CA . TYR A 1 84 ? -11.306 -0.323 15.626 1.00 92.81 84 TYR A CA 1
ATOM 700 C C . TYR A 1 84 ? -11.741 -1.511 16.479 1.00 92.81 84 TYR A C 1
ATOM 702 O O . TYR A 1 84 ? -10.947 -2.422 16.725 1.00 92.81 84 TYR A O 1
ATOM 710 N N . LYS A 1 85 ? -13.025 -1.578 16.849 1.00 94.12 85 LYS A N 1
ATOM 711 C CA . LYS A 1 85 ? -13.593 -2.787 17.472 1.00 94.12 85 LYS A CA 1
ATOM 712 C C . LYS A 1 85 ? -13.468 -3.996 16.559 1.00 94.12 85 LYS A C 1
ATOM 714 O O . LYS A 1 85 ? -13.080 -5.070 17.016 1.00 94.12 85 LYS A O 1
ATOM 719 N N . ASP A 1 86 ? -13.741 -3.825 15.270 1.00 94.12 86 ASP A N 1
ATOM 720 C CA . ASP A 1 86 ? -13.571 -4.906 14.307 1.00 94.12 86 ASP A CA 1
ATOM 721 C C . ASP A 1 86 ? -12.114 -5.355 14.205 1.00 94.12 86 ASP A C 1
ATOM 723 O O . ASP A 1 86 ? -11.852 -6.556 14.253 1.00 94.12 86 ASP A O 1
ATOM 727 N N . MET A 1 87 ? -11.160 -4.425 14.142 1.00 93.31 87 MET A N 1
ATOM 728 C CA . MET A 1 87 ? -9.728 -4.731 14.120 1.00 93.31 87 MET A CA 1
ATOM 729 C C . MET A 1 87 ? -9.268 -5.498 15.365 1.00 93.31 87 MET A C 1
ATOM 731 O O . MET A 1 87 ? -8.470 -6.425 15.229 1.00 93.31 87 MET A O 1
ATOM 735 N N . LEU A 1 88 ? -9.813 -5.197 16.549 1.00 93.88 88 LEU A N 1
ATOM 736 C CA . LEU A 1 88 ? -9.536 -5.958 17.774 1.00 93.88 88 LEU A CA 1
ATOM 737 C C . LEU A 1 88 ? -9.982 -7.425 17.671 1.00 93.88 88 LEU A C 1
ATOM 739 O O . LEU A 1 88 ? -9.268 -8.308 18.145 1.00 93.88 88 LEU A O 1
ATOM 743 N N . THR A 1 89 ? -11.105 -7.718 17.000 1.00 94.56 89 THR A N 1
ATOM 744 C CA . THR A 1 89 ? -11.554 -9.116 16.788 1.00 94.56 89 THR A CA 1
ATOM 745 C C . THR A 1 89 ? -10.600 -9.934 15.919 1.00 94.56 89 THR A C 1
ATOM 747 O O . THR A 1 89 ? -10.608 -11.159 15.977 1.00 94.56 89 THR A O 1
ATOM 750 N N . MET A 1 90 ? -9.757 -9.259 15.139 1.00 94.50 90 MET A N 1
ATOM 751 C CA . MET A 1 90 ? -8.762 -9.851 14.246 1.00 94.50 90 MET A CA 1
ATOM 752 C C . MET A 1 90 ? -7.339 -9.376 14.586 1.00 94.50 90 MET A C 1
ATOM 754 O O . MET A 1 90 ? -6.463 -9.346 13.719 1.00 94.50 90 MET A O 1
ATOM 758 N N . ALA A 1 91 ? -7.097 -9.022 15.856 1.00 94.31 91 ALA A N 1
ATOM 759 C CA . ALA A 1 91 ? -5.856 -8.408 16.334 1.00 94.31 91 ALA A CA 1
ATOM 760 C C . ALA A 1 91 ? -4.600 -9.234 16.026 1.00 94.31 91 ALA A C 1
ATOM 762 O O . ALA A 1 91 ? -3.515 -8.687 15.837 1.00 94.31 91 ALA A O 1
ATOM 763 N N . GLU A 1 92 ? -4.742 -10.554 15.911 1.00 95.25 92 GLU A N 1
ATOM 764 C CA . GLU A 1 92 ? -3.654 -11.447 15.531 1.00 95.25 92 GLU A CA 1
ATOM 765 C C . GLU A 1 92 ? -3.054 -11.129 14.157 1.00 95.25 92 GLU A C 1
ATOM 767 O O . GLU A 1 92 ? -1.916 -11.510 13.901 1.00 95.25 92 GLU A O 1
ATOM 772 N N . HIS A 1 93 ? -3.758 -10.425 13.270 1.00 95.62 93 HIS A N 1
ATOM 773 C CA . HIS A 1 93 ? -3.250 -10.062 11.947 1.00 95.62 93 HIS A CA 1
ATOM 774 C C . HIS A 1 93 ? -2.583 -8.684 11.894 1.00 95.62 93 HIS A C 1
ATOM 776 O O . HIS A 1 93 ? -1.954 -8.375 10.878 1.00 95.62 93 HIS A O 1
ATOM 782 N N . PHE A 1 94 ? -2.663 -7.891 12.968 1.00 96.06 94 PHE A N 1
ATOM 783 C CA . PHE A 1 94 ? -2.240 -6.493 12.968 1.00 96.06 94 PHE A CA 1
ATOM 784 C C . PHE A 1 94 ? -1.121 -6.181 13.963 1.00 96.06 94 PHE A C 1
ATOM 786 O O . PHE A 1 94 ? -1.019 -6.786 15.028 1.00 96.06 94 PHE A O 1
ATOM 793 N N . ASP A 1 95 ? -0.293 -5.202 13.611 1.00 96.31 95 ASP A N 1
ATOM 794 C CA . ASP A 1 95 ? 0.650 -4.523 14.496 1.00 96.31 95 ASP A CA 1
ATOM 795 C C . ASP A 1 95 ? 0.083 -3.147 14.879 1.00 96.31 95 ASP A C 1
ATOM 797 O O . ASP A 1 95 ? 0.088 -2.213 14.077 1.00 96.31 95 ASP A O 1
ATOM 801 N N . PHE A 1 96 ? -0.396 -3.028 16.120 1.00 95.69 96 PHE A N 1
ATOM 802 C CA . PHE A 1 96 ? -0.954 -1.790 16.676 1.00 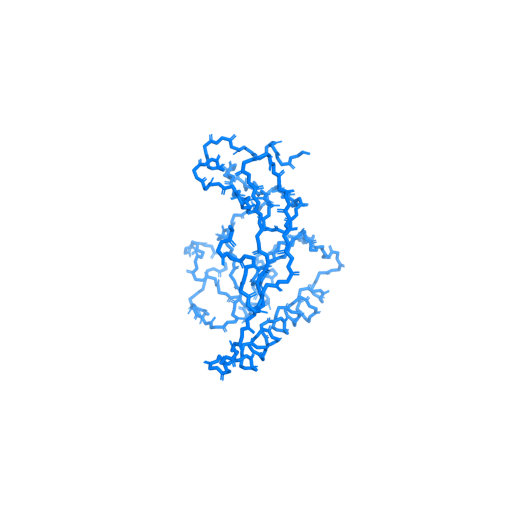95.69 96 PHE A CA 1
ATOM 803 C C . PHE A 1 96 ? 0.054 -0.969 17.488 1.00 95.69 96 PHE A C 1
ATOM 805 O O . PHE A 1 96 ? -0.318 -0.009 18.161 1.00 95.69 96 PHE A O 1
ATOM 812 N N . SER A 1 97 ? 1.340 -1.320 17.451 1.00 94.75 97 SER A N 1
ATOM 813 C CA . SER A 1 97 ? 2.346 -0.704 18.325 1.00 94.75 97 SER A CA 1
ATOM 814 C C . SER A 1 97 ? 2.660 0.760 18.002 1.00 94.75 97 SER A C 1
ATOM 816 O O . SER A 1 97 ? 3.365 1.411 18.773 1.00 94.75 97 SER A O 1
ATOM 818 N N . ALA A 1 98 ? 2.168 1.264 16.867 1.00 93.44 98 ALA A N 1
ATOM 819 C CA . ALA A 1 98 ? 2.320 2.649 16.430 1.00 93.44 98 ALA A CA 1
ATOM 820 C C . ALA A 1 98 ? 1.150 3.562 16.840 1.00 93.44 98 ALA A C 1
ATOM 822 O O . ALA A 1 98 ? 1.244 4.775 16.656 1.00 93.44 98 ALA A O 1
ATOM 823 N N . TYR A 1 99 ? 0.070 3.005 17.397 1.00 93.56 99 TYR A N 1
ATOM 824 C CA . TYR A 1 99 ? -1.056 3.803 17.878 1.00 93.56 99 TYR A CA 1
ATOM 825 C C . TYR A 1 99 ? -0.672 4.625 19.122 1.00 93.56 99 TYR A C 1
ATOM 827 O O . TYR A 1 99 ? 0.245 4.238 19.856 1.00 93.56 99 TYR A O 1
ATOM 835 N N . PRO A 1 100 ? -1.374 5.740 19.392 1.00 92.25 100 PRO A N 1
ATOM 836 C CA . PRO A 1 100 ? -1.251 6.461 20.654 1.00 92.25 100 PRO A CA 1
ATOM 837 C C . PRO A 1 100 ? -1.539 5.546 21.863 1.00 92.25 100 PRO A C 1
ATOM 839 O O . PRO A 1 100 ? -2.440 4.711 21.770 1.00 92.25 100 PRO A O 1
ATOM 842 N N . PRO A 1 101 ? -0.818 5.669 22.996 1.00 91.50 101 PRO A N 1
ATOM 843 C CA . PRO A 1 101 ? -1.005 4.790 24.160 1.00 91.50 101 PRO A CA 1
ATOM 844 C C . PRO A 1 101 ? -2.409 4.817 24.780 1.00 91.50 101 PRO A C 1
ATOM 846 O O . PRO A 1 101 ? -2.800 3.876 25.465 1.00 91.50 101 PRO A O 1
ATOM 849 N N . ASP A 1 102 ? -3.141 5.905 24.570 1.00 92.75 102 ASP A N 1
ATOM 850 C CA . ASP A 1 102 ? -4.522 6.136 24.990 1.00 92.75 102 ASP A CA 1
ATOM 851 C C . ASP A 1 102 ? -5.560 5.507 24.044 1.00 92.75 102 ASP A C 1
ATOM 853 O O . ASP A 1 102 ? -6.735 5.401 24.397 1.00 92.75 102 ASP A O 1
ATOM 857 N N . HIS A 1 103 ? -5.147 5.047 22.860 1.00 92.69 103 HIS A N 1
ATOM 858 C CA . HIS A 1 103 ? -6.046 4.456 21.876 1.00 92.69 103 HIS A CA 1
ATOM 859 C C . HIS A 1 103 ? -6.442 3.013 22.258 1.00 92.69 103 HIS A C 1
ATOM 861 O O . HIS A 1 103 ? -5.571 2.204 22.585 1.00 92.69 103 HIS A O 1
ATOM 867 N N . PRO A 1 104 ? -7.721 2.608 22.120 1.00 92.25 104 PRO A N 1
ATOM 868 C CA . PRO A 1 104 ? -8.204 1.285 22.541 1.00 92.25 104 PRO A CA 1
ATOM 869 C C . PRO A 1 104 ? -7.528 0.098 21.836 1.00 92.25 104 PRO A C 1
ATOM 871 O O . PRO A 1 104 ? -7.465 -0.994 22.392 1.00 92.25 104 PRO A O 1
ATOM 874 N N . CYS A 1 105 ? -7.023 0.294 20.615 1.00 93.12 105 CYS A N 1
ATOM 875 C CA . CYS A 1 105 ? -6.291 -0.745 19.878 1.00 93.12 105 CYS A CA 1
ATOM 876 C C . CYS A 1 105 ? -4.807 -0.858 20.242 1.00 93.12 105 CYS A C 1
ATOM 878 O O . CYS A 1 105 ? -4.157 -1.792 19.775 1.00 93.12 105 CYS A O 1
ATOM 880 N N . TYR A 1 106 ? -4.243 0.073 21.018 1.00 95.50 106 TYR A N 1
ATOM 881 C CA . TYR A 1 106 ? -2.805 0.095 21.270 1.00 95.50 106 TYR A CA 1
ATOM 882 C C . TYR A 1 106 ? -2.328 -1.198 21.941 1.00 95.50 106 TYR A C 1
ATOM 884 O O . TYR A 1 106 ? -2.778 -1.583 23.019 1.00 95.50 106 TYR A O 1
ATOM 892 N N . SER A 1 107 ? -1.382 -1.874 21.291 1.00 93.94 107 SER A N 1
ATOM 893 C CA . SER A 1 107 ? -0.771 -3.099 21.800 1.00 93.94 107 SER A CA 1
ATOM 894 C C . SER A 1 107 ? 0.620 -3.291 21.213 1.00 93.94 107 SER A C 1
ATOM 896 O O . SER A 1 107 ? 0.859 -3.070 20.027 1.00 93.94 107 SER A O 1
ATOM 898 N N . VAL A 1 108 ? 1.551 -3.758 22.045 1.00 94.88 108 VAL A N 1
ATOM 899 C CA . VAL A 1 108 ? 2.939 -4.050 21.648 1.00 94.88 108 VAL A CA 1
ATOM 900 C C . VAL A 1 108 ? 3.169 -5.516 21.274 1.00 94.88 108 VAL A C 1
ATOM 902 O O . VAL A 1 108 ? 4.277 -5.872 20.879 1.00 94.88 108 VAL A O 1
ATOM 905 N N . GLN A 1 109 ? 2.142 -6.366 21.370 1.00 94.25 109 GLN A N 1
ATOM 906 C CA . GLN A 1 109 ? 2.258 -7.819 21.197 1.00 94.25 109 GLN A CA 1
ATOM 907 C C . GLN A 1 109 ? 2.818 -8.227 19.824 1.00 94.25 109 GLN A C 1
ATOM 909 O O . GLN A 1 109 ? 3.648 -9.127 19.739 1.00 94.25 109 GLN A O 1
ATOM 914 N N . ASN A 1 110 ? 2.394 -7.544 18.757 1.00 95.25 110 ASN A N 1
ATOM 915 C CA . ASN A 1 110 ? 2.785 -7.843 17.376 1.00 95.25 110 ASN A CA 1
ATOM 916 C C . ASN A 1 110 ? 3.844 -6.881 16.813 1.00 95.25 110 ASN A C 1
ATOM 918 O O . ASN A 1 110 ? 4.066 -6.855 15.600 1.00 95.25 110 ASN A O 1
ATOM 922 N N . LYS A 1 111 ? 4.521 -6.107 17.672 1.00 95.81 111 LYS A N 1
ATOM 923 C CA . LYS A 1 111 ? 5.469 -5.067 17.257 1.00 95.81 111 LYS A CA 1
ATOM 924 C C . LYS A 1 111 ? 6.563 -5.626 16.348 1.00 95.81 111 LYS A C 1
ATOM 926 O O . LYS A 1 111 ? 7.410 -6.401 16.793 1.00 95.81 111 LYS A O 1
ATOM 931 N N . LYS A 1 112 ? 6.591 -5.172 15.090 1.00 93.25 112 LYS A N 1
ATOM 932 C CA . LYS A 1 112 ? 7.560 -5.574 14.048 1.00 93.25 112 LYS A CA 1
ATOM 933 C C . LYS A 1 112 ? 7.576 -7.077 13.736 1.00 93.25 112 LYS A C 1
ATOM 935 O O . LYS A 1 112 ? 8.569 -7.583 13.209 1.00 93.25 112 LYS A O 1
ATOM 940 N N . VAL A 1 113 ? 6.496 -7.797 14.030 1.00 95.69 113 VAL A N 1
ATOM 941 C CA . VAL A 1 113 ? 6.368 -9.203 13.634 1.00 95.69 113 VAL A CA 1
ATOM 942 C C . VAL A 1 113 ? 6.130 -9.276 12.123 1.00 95.69 113 VAL A C 1
ATOM 944 O O . VAL A 1 113 ? 5.270 -8.590 11.571 1.00 95.69 113 VAL A O 1
ATOM 947 N N . ILE A 1 114 ? 6.909 -10.113 11.436 1.00 92.25 114 ILE A N 1
ATOM 948 C CA . ILE A 1 114 ? 6.859 -10.236 9.975 1.00 92.25 114 ILE A CA 1
ATOM 949 C C . ILE A 1 114 ? 5.477 -10.731 9.528 1.00 92.25 114 ILE A C 1
ATOM 951 O O . ILE A 1 114 ? 4.933 -11.693 10.070 1.00 92.25 114 ILE A O 1
ATOM 955 N N . GLY A 1 115 ? 4.926 -10.087 8.497 1.00 91.50 115 GLY A N 1
ATOM 956 C CA . GLY A 1 115 ? 3.662 -10.484 7.875 1.00 91.50 115 GLY A CA 1
ATOM 957 C C . GLY A 1 115 ? 2.405 -10.045 8.630 1.00 91.50 115 GLY A C 1
ATOM 958 O O . GLY A 1 115 ? 1.321 -10.519 8.281 1.00 91.50 115 GLY A O 1
ATOM 959 N N . LYS A 1 116 ? 2.541 -9.181 9.645 1.00 95.25 116 LYS A N 1
ATOM 960 C CA . LYS A 1 116 ? 1.425 -8.448 10.257 1.00 95.25 116 LYS A CA 1
ATOM 961 C C . LYS A 1 116 ? 1.188 -7.141 9.507 1.00 95.25 116 LYS A C 1
ATOM 963 O O . LYS A 1 116 ? 2.139 -6.502 9.056 1.00 95.25 116 LYS A O 1
ATOM 968 N N . PHE A 1 117 ? -0.076 -6.759 9.374 1.00 95.25 117 PHE A N 1
ATOM 969 C CA . PHE A 1 117 ? -0.470 -5.500 8.751 1.00 95.25 117 PHE A CA 1
ATOM 970 C C . PHE A 1 117 ? -0.469 -4.381 9.783 1.00 95.25 117 PHE A C 1
ATOM 972 O O . PHE A 1 117 ? -0.783 -4.599 10.945 1.00 95.25 117 PHE A O 1
ATOM 979 N N . LYS A 1 118 ? -0.134 -3.168 9.369 1.00 94.00 118 LYS A N 1
ATOM 980 C CA . LYS A 1 118 ? -0.241 -1.981 10.217 1.00 94.00 118 LYS A CA 1
ATOM 981 C C . LYS A 1 118 ? -1.200 -1.000 9.567 1.00 94.00 118 LYS A C 1
ATOM 983 O O . LYS A 1 118 ? -1.295 -0.958 8.341 1.00 94.00 118 LYS A O 1
ATOM 988 N N . ASP A 1 119 ? -1.866 -0.212 10.389 1.00 92.56 119 ASP A N 1
ATOM 989 C CA . ASP A 1 119 ? -2.528 0.997 9.920 1.00 92.56 119 ASP A CA 1
ATOM 990 C C . ASP A 1 119 ? -1.465 2.082 9.699 1.00 92.56 119 ASP A C 1
ATOM 992 O O . ASP A 1 119 ? -0.684 2.386 10.599 1.00 92.56 119 ASP A O 1
ATOM 996 N N . GLU A 1 120 ? -1.391 2.636 8.490 1.00 90.88 120 GLU A N 1
ATOM 997 C CA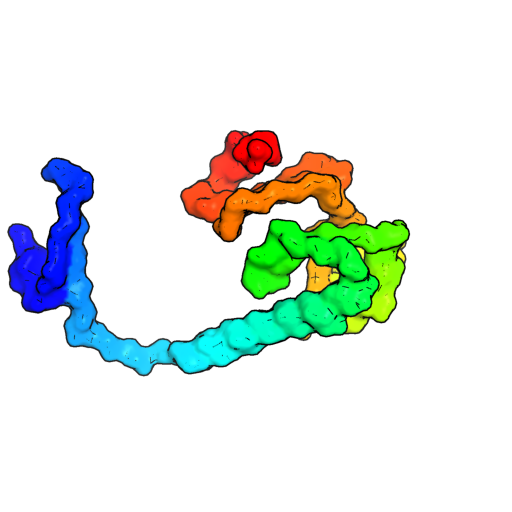 . GLU A 1 120 ? -0.421 3.690 8.173 1.00 90.88 120 GLU A CA 1
ATOM 998 C C . GLU A 1 120 ? -0.812 5.056 8.746 1.00 90.88 120 GLU A C 1
ATOM 1000 O O . GLU A 1 120 ? 0.060 5.916 8.892 1.00 90.88 120 GLU A O 1
ATOM 1005 N N . PHE A 1 121 ? -2.088 5.246 9.091 1.00 89.38 121 PHE A N 1
ATOM 1006 C CA . PHE A 1 121 ? -2.623 6.497 9.626 1.00 89.38 121 PHE A CA 1
ATOM 1007 C C . PHE A 1 121 ? -2.737 6.496 11.157 1.00 89.38 121 PHE A C 1
ATOM 1009 O O . PHE A 1 121 ? -3.140 7.501 11.735 1.00 89.38 121 PHE A O 1
ATOM 1016 N N . ASN A 1 122 ? -2.324 5.412 11.825 1.00 88.94 122 ASN A N 1
ATOM 1017 C CA . ASN A 1 122 ? -2.266 5.284 13.288 1.00 88.94 122 ASN A CA 1
ATOM 1018 C C . ASN A 1 122 ? -3.562 5.716 14.004 1.00 88.94 122 ASN A C 1
ATOM 1020 O O . ASN A 1 122 ? -3.503 6.373 15.045 1.00 88.94 122 ASN A O 1
ATOM 1024 N N . GLY A 1 123 ? -4.722 5.363 13.449 1.00 86.69 123 GLY A N 1
ATOM 1025 C CA . GLY A 1 123 ? -6.028 5.692 14.024 1.00 86.69 123 GLY A CA 1
ATOM 1026 C C . GLY A 1 123 ? -6.681 6.974 13.498 1.00 86.69 123 GLY A C 1
ATOM 1027 O O . GLY A 1 123 ? -7.749 7.347 13.979 1.00 86.69 123 GLY A O 1
ATOM 1028 N N . VAL A 1 124 ? -6.080 7.654 12.518 1.00 88.81 124 VAL A N 1
ATOM 1029 C CA . VAL A 1 124 ? -6.714 8.796 11.840 1.00 88.81 124 VAL A CA 1
ATOM 1030 C C . VAL A 1 124 ? -7.483 8.307 10.613 1.00 88.81 124 VAL A C 1
ATOM 1032 O O . VAL A 1 124 ? -6.913 7.676 9.722 1.00 88.81 124 VAL A O 1
ATOM 1035 N N . SER A 1 125 ? -8.779 8.609 10.536 1.00 88.62 125 SER A N 1
ATOM 1036 C CA . SER A 1 125 ? -9.609 8.176 9.408 1.00 88.62 125 SER A CA 1
ATOM 1037 C C . SER A 1 125 ? -9.248 8.915 8.115 1.00 88.62 125 SER A C 1
ATOM 1039 O O . SER A 1 125 ? -8.994 10.123 8.105 1.00 88.62 125 SER A O 1
ATOM 1041 N N . ILE A 1 126 ? -9.301 8.192 6.996 1.00 92.56 126 ILE A N 1
ATOM 1042 C CA . ILE A 1 126 ? -9.220 8.770 5.650 1.00 92.56 126 ILE A CA 1
ATOM 1043 C C . ILE A 1 126 ? -10.617 9.271 5.264 1.00 92.56 126 ILE A C 1
ATOM 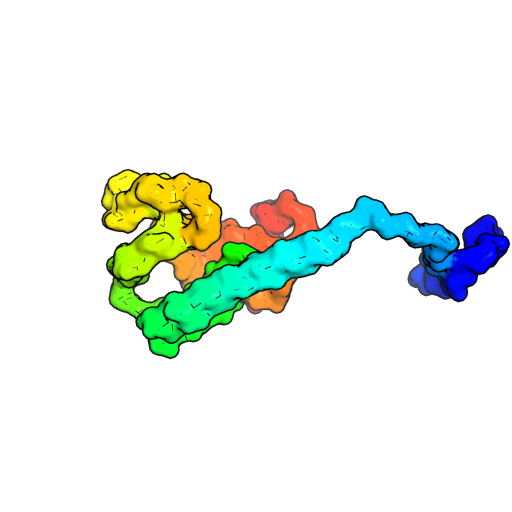1045 O O . ILE A 1 126 ? -11.559 8.481 5.216 1.00 92.56 126 ILE A O 1
ATOM 1049 N N . LEU A 1 127 ? -10.744 10.563 4.958 1.00 92.38 127 LEU A N 1
ATOM 1050 C CA . LEU A 1 127 ? -11.995 11.179 4.508 1.00 92.38 127 LEU A CA 1
ATOM 1051 C C . LEU A 1 127 ? -12.209 10.993 3.007 1.00 92.38 127 LEU A C 1
ATOM 1053 O O . LEU A 1 127 ? -13.292 10.615 2.566 1.00 92.38 127 LEU A O 1
ATOM 1057 N N . GL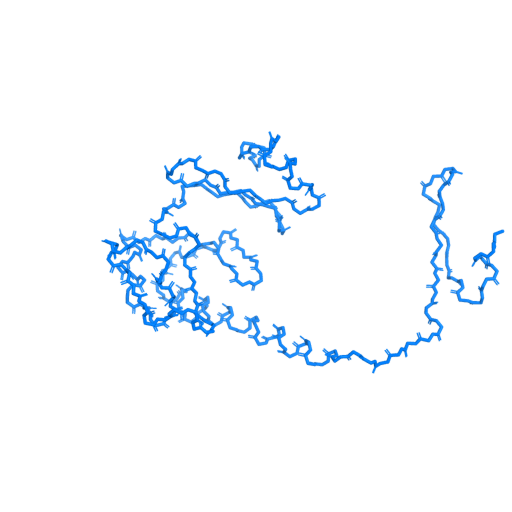U A 1 128 ? -11.164 11.246 2.219 1.00 92.38 128 GLU A N 1
ATOM 1058 C CA . GLU A 1 128 ? -11.232 11.171 0.763 1.00 92.38 128 GLU A CA 1
ATOM 1059 C C . GLU A 1 128 ? -10.012 10.452 0.192 1.00 92.38 128 GLU A C 1
ATOM 1061 O O . GLU A 1 128 ? -8.882 10.578 0.674 1.00 92.38 128 GLU A O 1
ATOM 1066 N N . SER A 1 129 ? -10.241 9.688 -0.873 1.00 93.06 129 SER A N 1
ATOM 1067 C CA . SER A 1 129 ? -9.202 8.945 -1.575 1.00 93.06 129 SER A CA 1
ATOM 1068 C C . SER A 1 129 ? -9.418 9.032 -3.075 1.00 93.06 129 SER A C 1
ATOM 1070 O O . SER A 1 129 ? -10.505 8.735 -3.571 1.00 93.06 129 SER A O 1
ATOM 1072 N N . VAL A 1 130 ? -8.359 9.390 -3.800 1.00 93.81 130 VAL A N 1
ATOM 1073 C CA . VAL A 1 130 ? -8.345 9.423 -5.262 1.00 93.81 130 VAL A CA 1
ATOM 1074 C C . VAL A 1 130 ? -7.166 8.610 -5.763 1.00 93.81 130 VAL A C 1
ATOM 1076 O O . VAL A 1 130 ? -6.018 8.847 -5.392 1.00 93.81 130 VAL A O 1
ATOM 1079 N N . SER A 1 131 ? -7.448 7.639 -6.627 1.00 93.62 131 SER A N 1
ATOM 1080 C CA . SER A 1 131 ? -6.449 6.731 -7.188 1.00 93.62 131 SER A CA 1
ATOM 1081 C C . SER A 1 131 ? -6.578 6.693 -8.704 1.00 93.62 131 SER A C 1
ATOM 1083 O O . SER A 1 131 ? -7.480 6.057 -9.238 1.00 93.62 131 SER A O 1
ATOM 1085 N N . LEU A 1 132 ? -5.673 7.384 -9.402 1.00 92.75 132 LEU A N 1
ATOM 1086 C CA . LEU A 1 132 ? -5.764 7.580 -10.855 1.00 92.75 132 LEU A CA 1
ATOM 1087 C C . LEU A 1 132 ? -5.110 6.447 -11.647 1.00 92.75 132 LEU A C 1
ATOM 1089 O O . LEU A 1 132 ? -5.620 6.004 -12.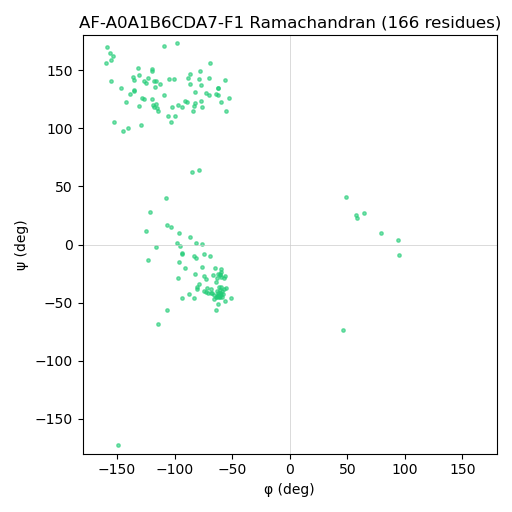673 1.00 92.75 132 LEU A O 1
ATOM 1093 N N . ARG A 1 133 ? -3.933 6.000 -11.203 1.00 92.62 133 ARG A N 1
ATOM 1094 C CA . ARG A 1 133 ? -3.162 4.927 -11.848 1.00 92.62 133 ARG A CA 1
ATOM 1095 C C . ARG A 1 133 ? -2.171 4.311 -10.857 1.00 92.62 133 ARG A C 1
ATOM 1097 O O . ARG A 1 133 ? -1.929 4.897 -9.799 1.00 92.62 133 ARG A O 1
ATOM 1104 N N . PRO A 1 134 ? -1.521 3.179 -11.187 1.00 92.50 134 PRO A N 1
ATOM 1105 C CA . PRO A 1 134 ? -0.519 2.587 -10.310 1.00 92.50 134 PRO A CA 1
ATOM 1106 C C . PRO A 1 134 ? 0.562 3.595 -9.905 1.00 92.50 134 PRO A C 1
ATOM 1108 O O . PRO A 1 134 ? 1.218 4.207 -10.756 1.00 92.50 134 PRO A O 1
ATOM 1111 N N . LYS A 1 135 ? 0.765 3.731 -8.592 1.00 90.88 135 LYS A N 1
ATOM 1112 C CA . LYS A 1 135 ? 1.728 4.639 -7.947 1.00 90.88 135 LYS A CA 1
ATOM 1113 C C . LYS A 1 135 ? 1.425 6.126 -8.177 1.00 90.88 135 LYS A C 1
ATOM 1115 O O . LYS A 1 135 ? 2.343 6.952 -8.173 1.00 90.88 135 LYS A O 1
ATOM 1120 N N . MET A 1 136 ? 0.153 6.458 -8.397 1.00 93.44 136 MET A N 1
ATOM 1121 C CA . MET A 1 136 ? -0.347 7.826 -8.491 1.00 93.44 136 MET A CA 1
ATOM 1122 C C . MET A 1 136 ? -1.710 7.951 -7.803 1.00 93.44 136 MET A C 1
ATOM 1124 O O . MET A 1 136 ? -2.734 7.560 -8.367 1.00 93.44 136 MET A O 1
ATOM 1128 N N . TYR A 1 137 ? -1.697 8.476 -6.583 1.00 93.25 137 TYR A N 1
ATOM 1129 C CA . TYR A 1 137 ? -2.868 8.587 -5.720 1.00 93.25 137 TYR A CA 1
ATOM 1130 C C . TYR A 1 137 ? -2.692 9.719 -4.702 1.00 93.25 137 TYR A C 1
ATOM 1132 O O . TYR A 1 137 ? -1.564 10.132 -4.403 1.00 93.25 137 TYR A O 1
ATOM 1140 N N . ALA A 1 138 ? -3.809 10.197 -4.168 1.00 93.81 138 ALA A N 1
ATOM 1141 C CA . ALA A 1 138 ? -3.872 11.189 -3.107 1.00 93.81 138 ALA A CA 1
ATOM 1142 C C . ALA A 1 138 ? -4.901 10.766 -2.051 1.00 93.81 138 ALA A C 1
ATOM 1144 O O . ALA A 1 138 ? -5.948 10.206 -2.381 1.00 93.81 138 ALA A O 1
ATOM 1145 N N . LEU A 1 139 ? -4.580 11.019 -0.784 1.00 93.31 139 LEU A N 1
ATOM 1146 C CA . LEU A 1 139 ? -5.429 10.753 0.376 1.00 93.31 139 LEU A CA 1
ATOM 1147 C C . LEU A 1 139 ? -5.556 12.031 1.194 1.00 93.31 139 LEU A C 1
ATOM 1149 O O . LEU A 1 139 ? -4.565 12.750 1.352 1.00 93.31 139 LEU A O 1
ATOM 1153 N N . LEU A 1 140 ? -6.753 12.273 1.712 1.00 92.50 140 LEU A N 1
ATOM 1154 C CA . LEU A 1 140 ? -7.054 13.346 2.647 1.00 92.50 140 LEU A CA 1
ATOM 1155 C C . LEU A 1 140 ? -7.571 12.727 3.944 1.00 92.50 140 LEU A C 1
ATOM 1157 O O . LEU A 1 140 ? -8.521 11.944 3.913 1.00 92.50 140 LEU A O 1
ATOM 1161 N N . ASP A 1 141 ? -6.941 13.063 5.064 1.00 88.88 141 ASP A N 1
ATOM 1162 C CA . ASP A 1 141 ? -7.344 12.588 6.389 1.00 88.88 141 ASP A CA 1
ATOM 1163 C C . ASP A 1 141 ? -8.210 13.607 7.152 1.00 88.88 141 ASP A C 1
ATOM 1165 O O . ASP A 1 141 ? -8.420 14.738 6.701 1.00 88.88 141 ASP A O 1
ATOM 1169 N N . GLU A 1 142 ? -8.730 13.209 8.317 1.00 84.94 142 GLU A N 1
ATOM 1170 C CA . GLU A 1 142 ? -9.518 14.084 9.204 1.00 84.94 142 GLU A CA 1
ATOM 1171 C C . GLU A 1 142 ? -8.775 15.360 9.634 1.00 84.94 142 GLU A C 1
ATOM 1173 O O . GLU A 1 142 ? -9.395 16.407 9.835 1.00 84.94 142 GLU A O 1
ATOM 1178 N N . GLY A 1 143 ? -7.442 15.310 9.713 1.00 80.25 143 GLY A N 1
ATOM 1179 C CA . GLY A 1 143 ? -6.585 16.464 9.990 1.00 80.25 143 GLY A CA 1
ATOM 1180 C C . GLY A 1 143 ? -6.399 17.404 8.795 1.00 80.25 143 GLY A C 1
ATOM 1181 O O . GLY A 1 143 ? -5.686 18.403 8.914 1.00 80.25 143 GLY A O 1
ATOM 1182 N N . LYS A 1 144 ? -7.029 17.107 7.648 1.00 76.12 144 LYS A N 1
ATOM 1183 C CA . LYS A 1 144 ? -6.826 17.764 6.346 1.00 76.12 144 LYS A CA 1
ATOM 1184 C C . LYS A 1 144 ? -5.378 17.695 5.857 1.00 76.12 144 LYS A C 1
ATOM 1186 O O . LYS A 1 144 ? -4.945 18.547 5.076 1.00 76.12 144 LYS A O 1
ATOM 1191 N N . LEU A 1 145 ? -4.618 16.697 6.301 1.00 80.31 145 LEU A N 1
ATOM 1192 C CA . LEU A 1 145 ? -3.284 16.440 5.786 1.00 80.31 145 LEU A CA 1
ATOM 1193 C C . LEU A 1 145 ? -3.396 15.636 4.491 1.00 80.31 145 LEU A C 1
ATOM 1195 O O . LEU A 1 145 ? -4.103 14.633 4.391 1.00 80.31 145 LEU A O 1
ATOM 1199 N N . GLU A 1 146 ? -2.677 16.102 3.472 1.00 85.06 146 GLU A N 1
ATOM 1200 C CA . GLU A 1 146 ? -2.639 15.457 2.165 1.00 85.06 146 GLU A CA 1
ATOM 1201 C C . GLU A 1 146 ? -1.454 14.489 2.077 1.00 85.06 146 GLU A C 1
ATOM 1203 O O . GLU A 1 146 ? -0.289 14.902 2.091 1.00 85.06 146 GLU A O 1
ATOM 1208 N N . SER A 1 147 ? -1.734 13.202 1.872 1.00 88.75 147 SER A N 1
ATOM 1209 C CA . SER A 1 147 ? -0.717 12.219 1.493 1.00 88.75 147 SER A CA 1
ATOM 1210 C C . SER A 1 147 ? -0.774 11.979 -0.012 1.00 88.75 147 SER A C 1
ATOM 1212 O O . SER A 1 147 ? -1.730 11.406 -0.531 1.00 88.75 147 SER A O 1
ATOM 1214 N N . LYS A 1 148 ? 0.255 12.441 -0.732 1.00 91.94 148 LYS A N 1
ATOM 1215 C CA . LYS A 1 148 ? 0.311 12.422 -2.203 1.00 91.94 148 LYS A CA 1
ATOM 1216 C C . LYS A 1 148 ? 1.432 11.530 -2.723 1.00 91.94 148 LYS A C 1
ATOM 1218 O O . LYS A 1 148 ? 2.564 11.529 -2.218 1.00 91.94 148 LYS A O 1
ATOM 1223 N N . ARG A 1 149 ? 1.139 10.805 -3.801 1.00 91.94 149 ARG A N 1
ATOM 1224 C CA . ARG A 1 149 ? 2.103 10.010 -4.569 1.00 91.94 149 ARG A CA 1
ATOM 1225 C C . ARG A 1 149 ? 1.897 10.235 -6.058 1.00 91.94 149 ARG A C 1
ATOM 1227 O O . ARG A 1 149 ? 0.789 10.114 -6.557 1.00 91.94 149 ARG A O 1
ATOM 1234 N N . ALA A 1 150 ? 2.991 10.485 -6.777 1.00 93.88 150 ALA A N 1
ATOM 1235 C CA . ALA A 1 150 ? 3.002 10.594 -8.235 1.00 93.88 150 ALA A CA 1
ATOM 1236 C C . ALA A 1 150 ? 4.305 10.029 -8.817 1.00 93.88 150 ALA A C 1
ATOM 1238 O O . ALA A 1 150 ? 5.342 10.698 -8.869 1.00 93.88 150 ALA A O 1
ATOM 1239 N N . LYS A 1 151 ? 4.274 8.774 -9.274 1.00 92.50 151 LYS A N 1
ATOM 1240 C CA . LYS A 1 151 ? 5.447 8.130 -9.874 1.00 92.50 151 LYS A CA 1
ATOM 1241 C C . LYS A 1 151 ? 5.882 8.829 -11.162 1.00 92.50 151 LYS A C 1
ATOM 1243 O O . LYS A 1 151 ? 5.093 8.995 -12.093 1.00 92.50 151 LYS A O 1
ATOM 1248 N N . GLY A 1 152 ? 7.178 9.134 -11.225 1.00 92.44 152 GLY A N 1
ATOM 1249 C CA . GLY A 1 152 ? 7.818 9.836 -12.342 1.00 92.44 152 GLY A CA 1
ATOM 1250 C C . GLY A 1 152 ? 7.934 11.346 -12.128 1.00 92.44 152 GLY A C 1
ATOM 1251 O O . GLY A 1 152 ? 8.639 12.004 -12.884 1.00 92.44 152 GLY A O 1
ATOM 1252 N N . VAL A 1 153 ? 7.308 11.887 -11.079 1.00 93.38 153 VAL A N 1
ATOM 1253 C CA . VAL A 1 153 ? 7.416 13.297 -10.696 1.00 93.38 153 VAL A CA 1
ATOM 1254 C C . VAL A 1 153 ? 8.402 13.430 -9.536 1.00 93.38 153 VAL A C 1
ATOM 1256 O O . VAL A 1 153 ? 8.466 12.576 -8.649 1.00 93.38 153 VAL A O 1
ATOM 1259 N N . LYS A 1 154 ? 9.205 14.499 -9.536 1.00 94.38 154 LYS A N 1
ATOM 1260 C CA . LYS A 1 154 ? 10.121 14.788 -8.426 1.00 94.38 154 LYS A CA 1
ATOM 1261 C C . LYS A 1 154 ? 9.322 15.034 -7.149 1.00 94.38 154 LYS A C 1
ATOM 1263 O O . LYS A 1 154 ? 8.390 15.832 -7.158 1.00 94.38 154 LYS A O 1
ATOM 1268 N N . LYS A 1 155 ? 9.752 14.426 -6.039 1.00 91.50 155 LYS A N 1
ATOM 1269 C CA . LYS A 1 155 ? 9.090 14.556 -4.730 1.00 91.50 155 LYS A CA 1
ATOM 1270 C C . LYS A 1 155 ? 8.839 16.019 -4.335 1.00 91.50 155 LYS A C 1
ATOM 1272 O O . LYS A 1 155 ? 7.720 16.364 -4.000 1.00 91.50 155 LYS A O 1
ATOM 1277 N N . ILE A 1 156 ? 9.838 16.892 -4.498 1.00 93.31 156 ILE A N 1
ATOM 1278 C CA . ILE A 1 156 ? 9.720 18.330 -4.184 1.00 93.31 156 ILE A CA 1
ATOM 1279 C C . ILE A 1 156 ? 8.570 18.991 -4.958 1.00 93.31 156 ILE A C 1
ATOM 1281 O O . ILE A 1 156 ? 7.870 19.837 -4.413 1.00 93.31 156 ILE A O 1
ATOM 1285 N N . THR A 1 157 ? 8.368 18.609 -6.220 1.00 93.25 157 THR A N 1
ATOM 1286 C CA . THR A 1 157 ? 7.276 19.138 -7.040 1.00 93.25 157 THR A CA 1
ATOM 1287 C C . THR A 1 157 ? 5.924 18.656 -6.531 1.00 93.25 157 THR A C 1
ATOM 1289 O O . THR A 1 157 ? 5.001 19.456 -6.438 1.00 93.25 157 THR A O 1
ATOM 1292 N N . VAL A 1 158 ? 5.819 17.379 -6.156 1.00 91.50 158 VAL A N 1
ATOM 1293 C CA . VAL A 1 158 ? 4.591 16.817 -5.573 1.00 91.50 158 VAL A CA 1
ATOM 1294 C C . VAL A 1 158 ? 4.244 17.512 -4.258 1.00 91.50 158 VAL A C 1
ATOM 1296 O O . VAL A 1 158 ? 3.093 17.874 -4.047 1.00 91.50 158 VAL A O 1
ATOM 1299 N N . ASP A 1 159 ? 5.240 17.740 -3.405 1.00 89.69 159 ASP A N 1
ATOM 1300 C CA . ASP A 1 159 ? 5.026 18.311 -2.076 1.00 89.69 159 ASP A CA 1
ATOM 1301 C C . ASP A 1 159 ? 4.667 19.808 -2.143 1.00 89.69 159 ASP A C 1
ATOM 1303 O O . ASP A 1 159 ? 3.831 20.267 -1.370 1.00 89.69 159 ASP A O 1
ATOM 1307 N N . LYS A 1 160 ? 5.275 20.575 -3.065 1.00 91.69 160 LYS A N 1
ATOM 1308 C CA . LYS A 1 160 ? 5.118 22.044 -3.132 1.00 91.69 160 LYS A CA 1
ATOM 1309 C C . LYS A 1 160 ? 4.085 22.556 -4.134 1.00 91.69 160 LYS A C 1
ATOM 1311 O O . LYS A 1 160 ? 3.583 23.659 -3.945 1.00 91.69 160 LYS A O 1
ATOM 1316 N N . HIS A 1 161 ? 3.835 21.833 -5.225 1.00 92.44 161 HIS A N 1
ATOM 1317 C CA . HIS A 1 161 ? 3.088 22.369 -6.374 1.00 92.44 161 HIS A CA 1
ATOM 1318 C C . HIS A 1 161 ? 1.851 21.563 -6.757 1.00 92.44 161 HIS A C 1
ATOM 1320 O O . HIS A 1 161 ? 1.055 22.050 -7.550 1.00 92.44 161 HIS A O 1
ATOM 1326 N 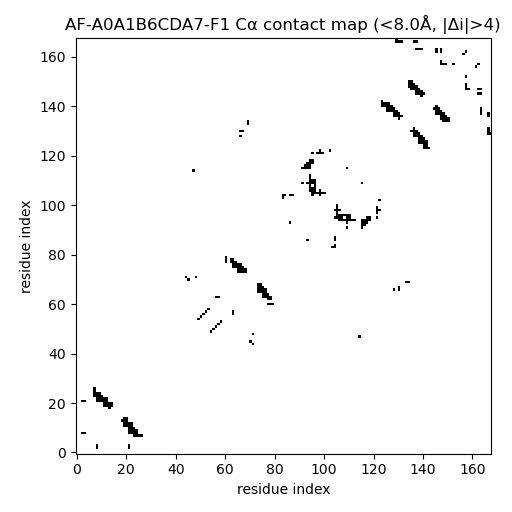N . ILE A 1 162 ? 1.695 20.347 -6.236 1.00 91.56 162 ILE A N 1
ATOM 1327 C CA . ILE A 1 162 ? 0.533 19.505 -6.517 1.00 91.56 162 ILE A CA 1
ATOM 1328 C C . ILE A 1 162 ? -0.311 19.448 -5.251 1.00 91.56 162 ILE A C 1
ATOM 1330 O O . ILE A 1 162 ? 0.216 19.134 -4.187 1.00 91.56 162 ILE A O 1
ATOM 1334 N N . THR A 1 163 ? -1.604 19.724 -5.353 1.00 92.19 163 THR A N 1
ATOM 1335 C CA . THR A 1 163 ? -2.581 19.589 -4.261 1.00 92.19 163 THR A CA 1
ATOM 1336 C C . THR A 1 163 ? -3.512 18.413 -4.523 1.00 92.19 163 THR A C 1
ATOM 1338 O O . THR A 1 163 ? -3.498 17.838 -5.616 1.00 92.19 163 THR A O 1
ATOM 1341 N N . PHE A 1 164 ? -4.332 18.039 -3.540 1.00 89.94 164 PHE A N 1
ATOM 1342 C CA . PHE A 1 164 ? -5.341 16.991 -3.714 1.00 89.94 164 PHE A CA 1
ATOM 1343 C C . PHE A 1 164 ? -6.290 17.291 -4.888 1.00 89.94 164 PHE A C 1
ATOM 1345 O O . PHE A 1 164 ? -6.594 16.403 -5.676 1.00 89.94 164 PHE A O 1
ATOM 1352 N N . GLN A 1 165 ? -6.655 18.563 -5.082 1.00 89.75 165 GLN A N 1
ATOM 1353 C CA . GLN A 1 165 ? -7.527 19.012 -6.177 1.00 89.75 165 GLN A CA 1
ATOM 1354 C C . GLN A 1 165 ? -6.962 18.728 -7.572 1.00 89.75 165 GLN A C 1
ATOM 1356 O O . GLN A 1 165 ? -7.720 18.590 -8.519 1.00 89.75 165 GLN A O 1
ATOM 1361 N N . ASN A 1 166 ? -5.640 18.609 -7.725 1.00 90.12 166 ASN A N 1
ATOM 1362 C CA . ASN A 1 166 ? -5.051 18.247 -9.015 1.00 90.12 166 ASN A CA 1
ATOM 1363 C C . ASN A 1 166 ? -5.230 16.764 -9.376 1.00 90.12 166 ASN A C 1
ATOM 1365 O O . ASN A 1 166 ? -4.853 16.374 -10.480 1.00 90.12 166 ASN A O 1
ATOM 1369 N N . TYR A 1 167 ? -5.725 15.938 -8.449 1.00 89.56 167 TYR A N 1
ATOM 1370 C CA . TYR A 1 167 ? -6.025 14.529 -8.695 1.00 89.56 167 TYR A CA 1
ATOM 1371 C C . TYR A 1 167 ? -7.501 14.276 -9.033 1.00 89.56 167 TYR A C 1
ATOM 1373 O O . TYR A 1 167 ? -7.789 13.183 -9.510 1.00 89.56 167 TYR A O 1
ATOM 1381 N N . LEU A 1 168 ? -8.400 15.235 -8.782 1.00 87.38 168 LEU A N 1
ATOM 1382 C CA . LEU A 1 168 ? -9.827 15.161 -9.128 1.00 87.38 168 LEU A CA 1
ATOM 1383 C C . LEU A 1 168 ? -10.052 15.483 -10.612 1.00 87.38 168 LEU A C 1
ATOM 1385 O O . LEU A 1 168 ? -10.909 14.803 -11.217 1.00 87.38 168 LEU A O 1
#

Mean predicted aligned error: 6.86 Å

Secondary structure (DSSP, 8-state):
-TTTTSTTEEEEEE-SSS-EEEEE--S-----S-HHHHHHHHHHHHHHHHHIIIIIIHHH-TT-EEEEEETTEEEEE---S-HHHHHHHTGGGB--TTS-TTSTT--STTTT-TT-B--TTTTPPEEEEEEEETTEEEEEETT--EEEEETTS-HHHHHHH--GGGG-

Radius of gyration: 23.08 Å; Cα contacts (8 Å, |Δi|>4): 193; chains: 1; bounding box: 51×41×62 Å

Nearest PDB structures (foldseek):
  3ab1-assembly1_A  TM=6.410E-01  e=1.875E+00  Chlorobaculum tepidum
  3luu-assembly1_A  TM=6.138E-01  e=2.117E+00  Acidithiobacillus ferrooxidans ATCC 23270
  6n04-assembly2_B  TM=6.384E-01  e=4.650E+00  Streptomyces sp. LC-6-2
  6wc2-assembly2_C  TM=2.627E-01  e=5.577E+00  Homo sapiens

Solvent-accessible surface area (backbone atoms only — not comparable to full-atom values): 10607 Å² total; per-residue (Å²): 114,81,67,72,75,38,91,46,46,71,50,74,48,78,77,53,100,91,40,70,49,74,45,67,55,80,92,74,84,80,91,85,65,69,58,67,59,55,50,53,52,52,52,52,51,51,48,54,54,48,46,46,44,61,70,45,52,53,68,74,31,94,72,59,40,78,70,45,75,57,100,90,50,76,42,73,48,71,81,73,96,51,67,63,65,54,46,59,80,48,41,91,50,36,29,33,54,77,33,53,87,87,42,93,68,43,40,66,88,38,55,90,46,88,90,45,46,62,69,92,57,47,87,56,57,73,74,46,78,43,70,83,51,92,63,27,34,35,36,30,32,79,85,70,50,74,53,75,44,53,74,94,58,60,64,69,51,49,75,74,74,50,58,71,76,78,72,112

Sequence (168 aa):
LKLVNKCNFKNRIIIDKNLISVELSKEKVVFNKPIYVGFSVLDLSKTKMYDFHYNIMRKKYVNLRIMYMDTDSFIYLATTEDIYKDMLTMAEHFDFSAYPPDHPCYSVQNKKVIGKFKDEFNGVSILESVSLRPKMYALLDEGKLESKRAKGVKKITVDKHITFQNYL